Protein AF-C3Y7X0-F1 (afdb_monomer)

InterPro domains:
  IPR000734 Triacylglycerol lipase family [PTHR11610] (1-61)
  IPR013818 Lipase [PF00151] (1-67)
  IPR029058 Alpha/Beta hydrolase fold [G3DSA:3.40.50.1820] (1-80)
  IPR029058 Alpha/Beta hydrolase fold [SSF53474] (1-58)

Structure (mmCIF, N/CA/C/O backbone):
data_AF-C3Y7X0-F1
#
_entry.id   AF-C3Y7X0-F1
#
loop_
_atom_site.group_PDB
_atom_site.id
_atom_site.type_symbol
_atom_site.label_atom_id
_atom_site.label_alt_id
_atom_site.label_comp_id
_atom_site.label_asym_id
_atom_site.label_entity_id
_atom_site.label_seq_id
_atom_site.pdbx_PDB_ins_code
_atom_site.Cartn_x
_atom_site.Cartn_y
_atom_site.Cartn_z
_atom_site.occupancy
_atom_site.B_iso_or_equiv
_atom_site.auth_seq_id
_atom_site.auth_comp_id
_atom_site.auth_asym_id
_atom_site.auth_atom_id
_atom_site.pdbx_PDB_model_num
ATOM 1 N N . GLY A 1 1 ? -6.884 1.922 0.361 1.00 85.88 1 GLY A N 1
ATOM 2 C CA . GLY A 1 1 ? -5.620 2.683 0.321 1.00 85.88 1 GLY A CA 1
ATOM 3 C C . GLY A 1 1 ? -4.828 2.278 -0.905 1.00 85.88 1 GLY A C 1
ATOM 4 O O . GLY A 1 1 ? -4.815 1.105 -1.243 1.00 85.88 1 GLY A O 1
ATOM 5 N N . LEU A 1 2 ? -4.209 3.232 -1.600 1.00 88.50 2 LEU A N 1
ATOM 6 C CA . LEU A 1 2 ? -3.466 2.975 -2.838 1.00 88.50 2 LEU A CA 1
ATOM 7 C C . LEU A 1 2 ? -2.009 3.369 -2.623 1.00 88.50 2 LEU A C 1
ATOM 9 O O . LEU A 1 2 ? -1.734 4.559 -2.498 1.00 88.50 2 LEU A O 1
ATOM 13 N N . ASP A 1 3 ? -1.138 2.368 -2.539 1.00 88.38 3 ASP A N 1
ATOM 14 C CA . ASP A 1 3 ? 0.305 2.482 -2.318 1.00 88.38 3 ASP A CA 1
ATOM 15 C C . ASP A 1 3 ? 0.656 3.489 -1.205 1.00 88.38 3 ASP A C 1
ATOM 17 O O . ASP A 1 3 ? 1.215 4.558 -1.471 1.00 88.38 3 ASP A O 1
ATOM 21 N N . PRO A 1 4 ? 0.233 3.227 0.051 1.00 90.25 4 PRO A N 1
ATOM 22 C CA . PRO A 1 4 ? 0.392 4.197 1.128 1.00 90.25 4 PRO A CA 1
ATOM 23 C C . PRO A 1 4 ? 1.873 4.509 1.361 1.00 90.25 4 PRO A C 1
ATOM 25 O O . PRO A 1 4 ? 2.695 3.606 1.321 1.00 90.25 4 PRO A O 1
ATOM 28 N N . ALA A 1 5 ? 2.218 5.766 1.633 1.00 92.44 5 ALA A N 1
ATOM 29 C CA . ALA A 1 5 ? 3.615 6.183 1.739 1.00 92.44 5 ALA A CA 1
ATOM 30 C C . ALA A 1 5 ? 4.345 5.531 2.928 1.00 92.44 5 ALA A C 1
ATOM 32 O O . ALA A 1 5 ? 3.858 5.596 4.055 1.00 92.44 5 ALA A O 1
ATOM 33 N N . GLU A 1 6 ? 5.536 4.979 2.692 1.00 91.19 6 GLU A N 1
ATOM 34 C CA . GLU A 1 6 ? 6.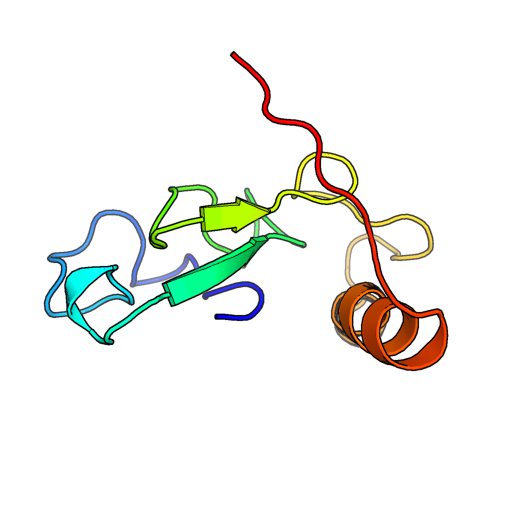438 4.456 3.727 1.00 91.19 6 GLU A CA 1
ATOM 35 C C . GLU A 1 6 ? 7.079 5.563 4.573 1.00 91.19 6 GLU A C 1
ATOM 37 O O . GLU A 1 6 ? 6.970 5.522 5.809 1.00 91.19 6 GLU A O 1
ATOM 42 N N . PRO A 1 7 ? 7.705 6.597 3.968 1.00 91.88 7 PRO A N 1
ATOM 43 C CA . PRO A 1 7 ? 8.458 7.573 4.735 1.00 91.88 7 PRO A CA 1
ATOM 44 C C . PRO A 1 7 ? 7.560 8.295 5.735 1.00 91.88 7 PRO A C 1
ATOM 46 O O . PRO A 1 7 ? 6.546 8.878 5.358 1.00 91.88 7 PRO A O 1
ATOM 49 N N . LEU A 1 8 ? 7.991 8.319 6.999 1.00 93.00 8 LEU A N 1
ATOM 50 C CA . LEU A 1 8 ? 7.302 8.949 8.136 1.00 93.00 8 LEU A CA 1
ATOM 51 C C . LEU A 1 8 ? 6.053 8.219 8.656 1.00 93.00 8 LEU A C 1
ATOM 53 O O . LEU A 1 8 ? 5.521 8.659 9.673 1.00 93.00 8 LEU A O 1
ATOM 57 N N . PHE A 1 9 ? 5.611 7.127 8.027 1.00 92.88 9 PHE A N 1
ATOM 58 C CA . PHE A 1 9 ? 4.420 6.378 8.451 1.00 92.88 9 PHE A CA 1
ATOM 59 C C . PHE A 1 9 ? 4.719 4.921 8.810 1.00 92.88 9 PHE A C 1
ATOM 61 O O . PHE A 1 9 ? 3.997 4.336 9.626 1.00 92.88 9 PHE A O 1
ATOM 68 N N . GLU A 1 10 ? 5.783 4.333 8.261 1.00 92.50 10 GLU A N 1
ATOM 69 C CA . GLU A 1 10 ? 6.147 2.954 8.576 1.00 92.50 10 GLU A CA 1
ATOM 70 C C . GLU A 1 10 ? 6.446 2.772 10.067 1.00 92.50 10 GLU A C 1
ATOM 72 O O . GLU A 1 10 ? 7.134 3.583 10.690 1.00 92.50 10 GLU A O 1
ATOM 77 N N . HIS A 1 11 ? 5.870 1.717 10.652 1.00 91.81 11 HIS A N 1
ATOM 78 C CA . HIS A 1 11 ? 5.991 1.372 12.072 1.00 91.81 11 HIS A CA 1
ATOM 79 C C . HIS A 1 11 ? 5.600 2.487 13.057 1.00 91.81 11 HIS A C 1
ATOM 81 O O . HIS A 1 11 ? 5.930 2.419 14.245 1.00 91.81 11 HIS A O 1
ATOM 87 N N . THR A 1 12 ? 4.871 3.502 12.590 1.00 95.00 12 THR A N 1
ATOM 88 C CA . THR A 1 12 ? 4.263 4.499 13.469 1.00 95.00 12 THR A CA 1
ATOM 89 C C . THR A 1 12 ? 3.003 3.950 14.134 1.00 95.00 12 THR A C 1
ATOM 91 O O . THR A 1 12 ? 2.461 2.905 13.751 1.00 95.00 12 THR A O 1
ATOM 94 N N . ASP A 1 13 ? 2.560 4.657 15.173 1.00 95.94 13 ASP A N 1
ATOM 95 C CA . ASP A 1 13 ? 1.310 4.365 15.865 1.00 95.94 13 ASP A CA 1
ATOM 96 C C . ASP A 1 13 ? 0.136 4.324 14.863 1.00 95.94 13 ASP A C 1
ATOM 98 O O . ASP A 1 13 ? 0.091 5.184 13.978 1.00 95.94 13 ASP A O 1
ATOM 102 N N . PRO A 1 14 ? -0.814 3.374 14.983 1.00 93.81 14 PRO A N 1
ATOM 103 C CA . PRO A 1 14 ? -2.022 3.322 14.154 1.00 93.81 14 PRO A CA 1
ATOM 104 C C . PRO A 1 14 ? -2.784 4.646 14.052 1.00 93.81 14 PRO A C 1
ATOM 106 O O . PRO A 1 14 ? -3.447 4.885 13.061 1.00 93.81 14 PRO A O 1
ATOM 109 N N . LEU A 1 15 ? -2.665 5.539 15.038 1.00 95.19 15 LEU A N 1
ATOM 110 C CA . LEU A 1 15 ? -3.257 6.876 14.977 1.00 95.19 15 LEU A CA 1
ATOM 111 C C . LEU A 1 15 ? -2.659 7.773 13.873 1.00 95.19 15 LEU A C 1
ATOM 113 O O . LEU A 1 15 ? -3.268 8.769 13.484 1.00 95.19 15 LEU A O 1
ATOM 117 N N . VAL A 1 16 ? -1.433 7.488 13.431 1.00 95.00 16 VAL A N 1
ATOM 118 C CA . VAL A 1 16 ? -0.642 8.333 12.520 1.00 95.00 16 VAL A CA 1
ATOM 119 C C . VAL A 1 16 ? -0.634 7.790 11.091 1.00 95.00 16 VAL A C 1
ATOM 121 O O . VAL A 1 16 ? -0.430 8.556 10.150 1.00 95.00 16 VAL A O 1
ATOM 124 N N . ARG A 1 17 ? -0.873 6.490 10.915 1.00 94.31 17 ARG A N 1
ATOM 125 C CA . ARG A 1 17 ? -0.895 5.800 9.619 1.00 94.31 17 ARG A CA 1
ATOM 126 C C . ARG A 1 17 ? -2.291 5.267 9.315 1.00 94.31 17 ARG A C 1
ATOM 128 O O . ARG A 1 17 ? -3.128 5.214 10.199 1.00 94.31 17 ARG A O 1
ATOM 135 N N . ILE A 1 18 ? -2.511 4.831 8.077 1.00 94.12 18 ILE A N 1
ATOM 136 C CA . ILE A 1 18 ? -3.710 4.049 7.760 1.00 94.12 18 ILE A CA 1
ATOM 137 C C . ILE A 1 18 ? -3.705 2.736 8.560 1.00 94.12 18 ILE A C 1
ATOM 139 O O . ILE A 1 18 ? -2.643 2.123 8.741 1.00 94.12 18 ILE A O 1
ATOM 143 N N . ASP A 1 19 ? -4.871 2.339 9.055 1.00 96.12 19 ASP A N 1
ATOM 144 C CA . ASP A 1 19 ? -5.079 1.145 9.873 1.00 96.12 19 ASP A CA 1
ATOM 145 C C . ASP A 1 19 ? -6.466 0.519 9.611 1.00 96.12 19 ASP A C 1
ATOM 147 O O . ASP A 1 19 ? -7.400 1.246 9.255 1.00 96.12 19 ASP A O 1
ATOM 151 N N . PRO A 1 20 ? -6.666 -0.801 9.819 1.00 96.44 20 PRO A N 1
ATOM 152 C CA . PRO A 1 20 ? -7.968 -1.436 9.591 1.00 96.44 20 PRO A CA 1
ATOM 153 C C . PRO A 1 20 ? -9.108 -0.823 10.416 1.00 96.44 20 PRO A C 1
ATOM 155 O O . PRO A 1 20 ? -10.265 -0.857 10.004 1.00 96.44 20 PRO A O 1
ATOM 158 N N . ALA A 1 21 ? -8.802 -0.220 11.570 1.00 96.38 21 ALA A N 1
ATOM 159 C CA . ALA A 1 21 ? -9.801 0.433 12.412 1.00 96.38 21 ALA A CA 1
ATOM 160 C C . ALA A 1 21 ? -10.355 1.757 11.840 1.00 96.38 21 ALA A C 1
ATOM 162 O O . ALA A 1 21 ? -11.355 2.263 12.358 1.00 96.38 21 ALA A O 1
ATOM 163 N N . ASP A 1 22 ? -9.744 2.319 10.791 1.00 95.94 22 ASP A N 1
ATOM 164 C CA . ASP A 1 22 ? -10.125 3.624 10.231 1.00 95.94 22 ASP A CA 1
ATOM 165 C C . ASP A 1 22 ? -11.448 3.595 9.447 1.00 95.94 22 ASP A C 1
ATOM 167 O O . ASP A 1 22 ? -12.063 4.641 9.210 1.00 95.94 22 ASP A O 1
ATOM 171 N N . ALA A 1 23 ? -11.914 2.411 9.036 1.00 96.19 23 ALA A N 1
ATOM 172 C CA . ALA A 1 23 ? -13.162 2.237 8.301 1.00 96.19 23 ALA A CA 1
ATOM 173 C C . ALA A 1 23 ? -13.849 0.903 8.632 1.00 96.19 23 ALA A C 1
ATOM 175 O O . ALA A 1 23 ? -13.354 0.086 9.396 1.00 96.19 23 ALA A O 1
ATOM 176 N N . ALA A 1 24 ? -15.030 0.674 8.047 1.00 97.44 24 ALA A N 1
ATOM 177 C CA . ALA A 1 24 ? -15.718 -0.614 8.167 1.00 97.44 24 ALA A CA 1
ATOM 178 C C . ALA A 1 24 ? -15.001 -1.752 7.415 1.00 97.44 24 ALA A C 1
ATOM 180 O O . ALA A 1 24 ? -15.252 -2.920 7.702 1.00 97.44 24 ALA A O 1
ATOM 181 N N . PHE A 1 25 ? -14.192 -1.394 6.416 1.00 94.88 25 PHE A N 1
ATOM 182 C CA . PHE A 1 25 ? -13.330 -2.288 5.657 1.00 94.88 25 PHE A CA 1
ATOM 183 C C . PHE A 1 25 ? -12.250 -1.452 4.962 1.00 94.88 25 PHE A C 1
ATOM 185 O O . PHE A 1 25 ? -12.580 -0.452 4.314 1.00 94.88 25 PHE A O 1
ATOM 192 N N . VAL A 1 26 ? -10.989 -1.852 5.089 1.00 95.00 26 VAL A N 1
ATOM 193 C CA . VAL A 1 26 ? -9.829 -1.191 4.486 1.00 95.00 26 VAL A CA 1
ATOM 194 C C . VAL A 1 26 ? -9.111 -2.179 3.572 1.00 95.00 26 VAL A C 1
ATOM 196 O O . VAL A 1 26 ? -8.469 -3.118 4.029 1.00 95.00 26 VAL A O 1
ATOM 199 N N . ASP A 1 27 ? -9.190 -1.956 2.265 1.00 93.19 27 ASP A N 1
ATOM 200 C CA . ASP A 1 27 ? -8.387 -2.652 1.265 1.00 93.19 27 ASP A CA 1
ATOM 201 C C . ASP A 1 27 ? -7.131 -1.841 0.936 1.00 93.19 27 ASP A C 1
ATOM 203 O O . ASP A 1 27 ? -7.192 -0.622 0.807 1.00 93.19 27 ASP A O 1
ATOM 207 N N . ILE A 1 28 ? -5.976 -2.480 0.793 1.00 92.06 28 ILE A N 1
ATOM 208 C CA . ILE A 1 28 ? -4.721 -1.816 0.428 1.00 92.06 28 ILE A CA 1
ATOM 209 C C . ILE A 1 28 ? -4.139 -2.484 -0.810 1.00 92.06 28 ILE A C 1
ATOM 211 O O . ILE A 1 28 ? -4.189 -3.701 -0.954 1.00 92.06 28 ILE A O 1
ATOM 215 N N . ILE A 1 29 ? -3.587 -1.686 -1.720 1.00 90.50 29 ILE A N 1
ATOM 216 C CA . ILE A 1 29 ? -2.816 -2.181 -2.862 1.00 90.50 29 ILE A CA 1
ATOM 217 C C . ILE A 1 29 ? -1.404 -1.614 -2.748 1.00 90.50 29 ILE A C 1
ATOM 219 O O . ILE A 1 29 ? -1.243 -0.397 -2.785 1.00 90.50 29 ILE A O 1
ATOM 223 N N . HIS A 1 30 ? -0.408 -2.485 -2.633 1.00 90.69 30 HIS A N 1
ATOM 224 C CA . HIS A 1 30 ? 1.013 -2.149 -2.581 1.00 90.69 30 HIS A CA 1
ATOM 225 C C . HIS A 1 30 ? 1.613 -2.324 -3.973 1.00 90.69 30 HIS A C 1
ATOM 227 O O . HIS A 1 30 ? 1.547 -3.416 -4.536 1.00 90.69 30 HIS A O 1
ATOM 233 N N . THR A 1 31 ? 2.171 -1.264 -4.554 1.00 87.00 31 THR A N 1
ATOM 234 C CA . THR A 1 31 ? 2.764 -1.326 -5.903 1.00 87.00 31 THR A CA 1
ATOM 235 C C . THR A 1 31 ? 4.235 -0.947 -5.943 1.00 87.00 31 THR A C 1
ATOM 237 O O . THR A 1 31 ? 4.903 -1.288 -6.926 1.00 87.00 31 THR A O 1
ATOM 240 N N . ASP A 1 32 ? 4.717 -0.269 -4.901 1.00 86.88 32 ASP A N 1
ATOM 241 C CA . ASP A 1 32 ? 6.063 0.293 -4.793 1.00 86.88 32 ASP A CA 1
ATOM 242 C C . ASP A 1 32 ? 6.693 0.084 -3.404 1.00 86.88 32 ASP A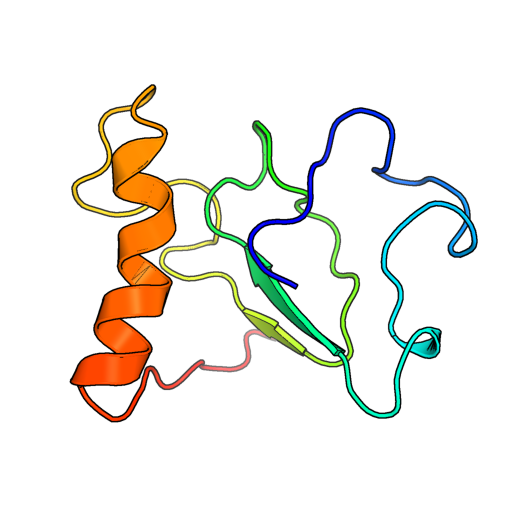 C 1
ATOM 244 O O . ASP A 1 32 ? 7.465 0.914 -2.907 1.00 86.88 32 ASP A O 1
ATOM 248 N N . GLY A 1 33 ? 6.342 -1.037 -2.782 1.00 80.88 33 GLY A N 1
ATOM 249 C CA . GLY A 1 33 ? 6.923 -1.532 -1.546 1.00 80.88 33 GLY A CA 1
ATOM 250 C C . GLY A 1 33 ? 8.453 -1.610 -1.581 1.00 80.88 33 GLY A C 1
ATOM 251 O O . GLY A 1 33 ? 9.057 -1.765 -2.652 1.00 80.88 33 GLY A O 1
ATOM 252 N N . SER A 1 34 ? 9.094 -1.467 -0.416 1.00 77.56 34 SER A N 1
ATOM 253 C CA . SER A 1 34 ? 10.555 -1.367 -0.253 1.00 77.56 34 SER A CA 1
ATOM 254 C C . SER A 1 34 ? 11.184 -0.138 -0.940 1.00 77.56 34 SER A C 1
ATOM 256 O O . SER A 1 34 ? 12.390 -0.129 -1.226 1.00 77.56 34 SER A O 1
ATOM 258 N N . SER A 1 35 ? 10.391 0.893 -1.261 1.00 83.56 35 SER A N 1
ATOM 259 C CA . SER A 1 35 ? 10.907 2.149 -1.817 1.00 83.56 35 SER A CA 1
ATOM 260 C C . SER A 1 35 ? 10.180 3.397 -1.306 1.00 83.56 35 SER A C 1
ATOM 262 O O . SER A 1 35 ? 10.691 4.059 -0.407 1.00 83.56 35 SER A O 1
ATOM 264 N N . LEU A 1 36 ? 9.033 3.773 -1.881 1.00 86.25 36 LEU A N 1
ATOM 265 C CA . LEU A 1 36 ? 8.209 4.886 -1.394 1.00 86.25 36 LEU A CA 1
ATOM 266 C C . LEU A 1 36 ? 6.886 4.416 -0.791 1.00 86.25 36 LEU A C 1
ATOM 268 O O . LEU A 1 36 ? 6.306 5.169 -0.007 1.00 86.25 36 LEU A O 1
ATOM 272 N N . GLY A 1 37 ? 6.406 3.227 -1.160 1.00 89.06 37 GLY A N 1
ATOM 273 C CA . GLY A 1 37 ? 5.206 2.607 -0.606 1.00 89.06 37 GLY A CA 1
ATOM 274 C C . GLY A 1 37 ? 5.529 1.725 0.601 1.00 89.06 37 GLY A C 1
ATOM 275 O O . GLY A 1 37 ? 6.581 1.096 0.641 1.00 89.06 37 GLY A O 1
ATOM 276 N N . LEU A 1 38 ? 4.626 1.678 1.583 1.00 91.44 38 LEU A N 1
ATOM 277 C CA . LEU A 1 38 ? 4.714 0.790 2.744 1.00 91.44 38 LEU A CA 1
ATOM 278 C C . LEU A 1 38 ? 4.776 -0.663 2.282 1.00 91.44 38 LEU A C 1
ATOM 280 O O . LEU A 1 38 ? 3.971 -1.05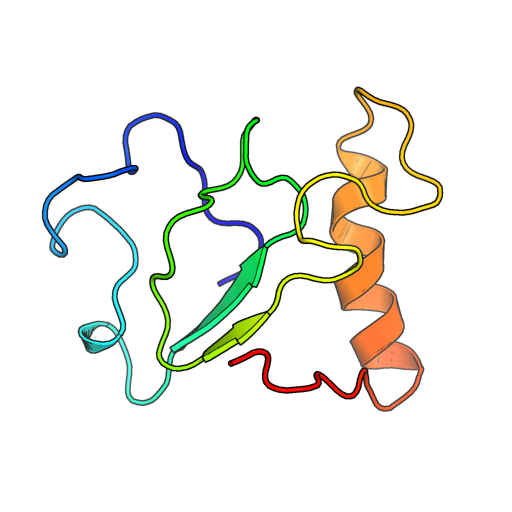8 1.444 1.00 91.44 38 LEU A O 1
ATOM 284 N N . ASP A 1 39 ? 5.634 -1.472 2.900 1.00 91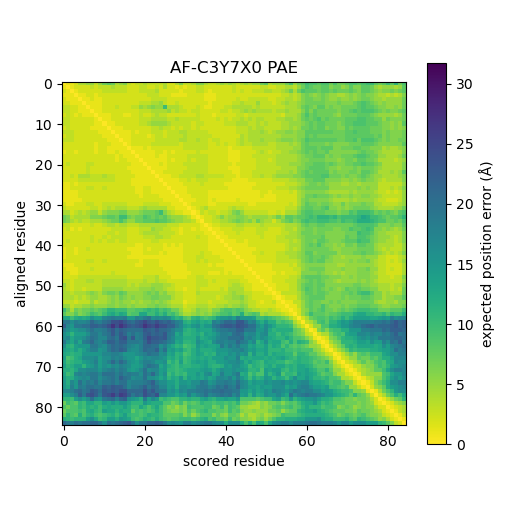.31 39 ASP A N 1
ATOM 285 C CA . ASP A 1 39 ? 5.569 -2.935 2.769 1.00 91.31 39 ASP A CA 1
ATOM 286 C C . ASP A 1 39 ? 4.712 -3.583 3.861 1.00 91.31 39 ASP A C 1
ATOM 288 O O . ASP A 1 39 ? 4.106 -4.637 3.642 1.00 91.31 39 ASP A O 1
ATOM 292 N N . GLN A 1 40 ? 4.641 -2.960 5.044 1.00 93.31 40 GLN A N 1
ATOM 293 C CA . GLN A 1 40 ? 3.835 -3.478 6.148 1.00 93.31 40 GLN A CA 1
ATOM 294 C C . GLN A 1 40 ? 2.344 -3.571 5.764 1.00 93.31 40 GLN A C 1
ATOM 296 O O . GLN A 1 40 ? 1.798 -2.604 5.224 1.00 93.31 40 GLN A O 1
ATOM 301 N N . PRO A 1 41 ? 1.668 -4.691 6.085 1.00 94.06 41 PRO A N 1
ATOM 302 C CA . PRO A 1 41 ? 0.229 -4.809 5.895 1.00 94.06 41 PRO A CA 1
ATOM 303 C C . PRO A 1 41 ? -0.496 -3.885 6.876 1.00 94.06 41 PRO A C 1
ATOM 305 O O . PRO A 1 41 ? -0.193 -3.867 8.076 1.00 94.06 41 PRO A O 1
ATOM 308 N N . VAL A 1 42 ? -1.429 -3.094 6.356 1.00 95.50 42 VAL A N 1
ATOM 309 C CA . VAL A 1 42 ? -2.145 -2.044 7.102 1.00 95.50 42 VAL A CA 1
ATOM 310 C C . VAL A 1 42 ? -3.644 -2.004 6.786 1.00 95.50 42 VAL A C 1
ATOM 312 O O . VAL A 1 42 ? -4.339 -1.103 7.256 1.00 95.50 42 VAL A O 1
ATOM 315 N N . GLY A 1 43 ? -4.153 -2.966 6.012 1.00 94.94 43 GLY A N 1
ATOM 316 C CA . GLY A 1 43 ? -5.573 -3.144 5.721 1.00 94.94 43 GLY A CA 1
ATOM 317 C C . GLY A 1 43 ? -6.187 -4.381 6.377 1.00 94.94 43 GLY A C 1
ATOM 318 O O . GLY A 1 43 ? -5.519 -5.199 7.005 1.00 94.94 43 GLY A O 1
ATOM 319 N N . ASP A 1 44 ? -7.502 -4.525 6.217 1.00 95.94 44 ASP A N 1
ATOM 320 C CA . ASP A 1 44 ? -8.184 -5.809 6.401 1.00 95.94 44 ASP A CA 1
ATOM 321 C C . ASP A 1 44 ? -7.751 -6.813 5.322 1.00 95.94 44 ASP A C 1
ATOM 323 O O . ASP A 1 44 ? -7.710 -8.025 5.556 1.00 95.94 44 ASP A O 1
ATOM 327 N N . VAL A 1 45 ? -7.453 -6.299 4.124 1.00 93.12 45 VAL A N 1
ATOM 328 C CA . VAL A 1 45 ? -6.896 -7.050 3.000 1.00 93.12 45 VAL A CA 1
ATOM 329 C C . VAL A 1 45 ? -5.832 -6.206 2.305 1.00 93.12 45 VAL A C 1
ATOM 331 O O . VAL A 1 45 ? -6.122 -5.110 1.831 1.00 93.12 45 VAL A O 1
ATOM 334 N N . ASP A 1 46 ? -4.632 -6.762 2.170 1.00 92.56 46 ASP A N 1
ATOM 335 C CA . ASP A 1 46 ? -3.500 -6.141 1.485 1.00 92.56 46 ASP A CA 1
ATOM 336 C C . ASP A 1 46 ? -3.148 -6.953 0.226 1.00 92.56 46 ASP A C 1
ATOM 338 O O . ASP A 1 46 ? -2.889 -8.160 0.280 1.00 92.56 46 ASP A O 1
ATOM 342 N N . PHE A 1 47 ? -3.161 -6.297 -0.932 1.00 91.00 47 PHE A N 1
ATOM 343 C CA . PHE A 1 47 ? -2.814 -6.878 -2.225 1.00 91.00 47 PHE A CA 1
ATOM 344 C C . PHE A 1 47 ? -1.421 -6.423 -2.656 1.00 91.00 47 PHE A C 1
ATOM 346 O O . PHE A 1 47 ? -1.128 -5.230 -2.657 1.00 91.00 47 PHE A O 1
ATOM 353 N N . TYR A 1 48 ? -0.607 -7.369 -3.127 1.00 89.69 48 TYR A N 1
ATOM 354 C CA . TYR A 1 48 ? 0.758 -7.126 -3.605 1.00 89.69 48 TYR A CA 1
ATOM 355 C C . TYR A 1 48 ? 0.919 -7.605 -5.062 1.00 89.69 48 TYR A C 1
ATOM 357 O O . TYR A 1 48 ? 1.519 -8.659 -5.303 1.00 89.69 48 TYR A O 1
ATOM 365 N N . PRO A 1 49 ? 0.357 -6.892 -6.059 1.00 86.50 49 PRO A N 1
ATOM 366 C CA . PRO A 1 49 ? 0.539 -7.225 -7.470 1.00 86.50 49 PRO A CA 1
ATOM 367 C C . PRO A 1 49 ? 2.022 -7.336 -7.828 1.00 86.50 49 PRO A C 1
ATOM 369 O O . PRO A 1 49 ? 2.818 -6.471 -7.459 1.00 86.50 49 PRO A O 1
ATOM 372 N N . GLU A 1 50 ? 2.400 -8.414 -8.519 1.00 87.56 50 GLU A N 1
ATOM 373 C CA . GLU A 1 50 ?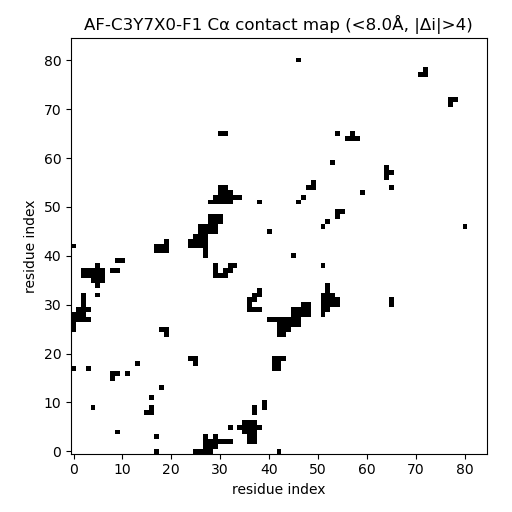 3.790 -8.672 -8.935 1.00 87.56 50 GLU A CA 1
ATOM 374 C C . GLU A 1 50 ? 4.790 -8.630 -7.758 1.00 87.56 50 GLU A C 1
ATOM 376 O O . GLU A 1 50 ? 5.950 -8.241 -7.896 1.00 87.56 50 GLU A O 1
ATOM 381 N N . GLY A 1 51 ? 4.324 -9.018 -6.565 1.00 86.38 51 GLY A N 1
ATOM 382 C CA . GLY A 1 51 ? 5.108 -9.008 -5.330 1.00 86.38 51 GLY A CA 1
ATOM 383 C C . GLY A 1 51 ? 5.175 -7.650 -4.629 1.00 86.38 51 GLY A C 1
ATOM 384 O O . GLY A 1 51 ? 5.872 -7.531 -3.631 1.00 86.38 51 GLY A O 1
ATOM 385 N N . GLY A 1 52 ? 4.465 -6.636 -5.129 1.00 85.94 52 GLY A N 1
ATOM 386 C CA . GLY A 1 52 ? 4.245 -5.358 -4.451 1.00 85.94 52 GLY A CA 1
ATOM 387 C C . GLY A 1 52 ? 5.362 -4.325 -4.564 1.00 85.94 52 GLY A C 1
ATOM 388 O O . GLY A 1 52 ? 5.164 -3.205 -4.118 1.00 85.94 52 GLY A O 1
ATOM 389 N N . ALA A 1 53 ? 6.493 -4.655 -5.196 1.00 84.56 53 ALA A N 1
ATOM 390 C CA . ALA A 1 53 ? 7.660 -3.767 -5.273 1.00 84.56 53 ALA A CA 1
ATOM 391 C C . ALA A 1 53 ? 7.930 -3.191 -6.674 1.00 84.56 53 ALA A C 1
ATOM 393 O O . ALA A 1 53 ? 8.316 -2.034 -6.817 1.00 84.56 53 ALA A O 1
ATOM 394 N N . ARG A 1 54 ? 7.797 -3.991 -7.743 1.00 82.62 54 ARG A N 1
ATOM 395 C CA . ARG A 1 54 ? 8.122 -3.551 -9.114 1.00 82.62 54 ARG A CA 1
ATOM 396 C C . ARG A 1 54 ? 7.074 -4.003 -10.112 1.00 82.62 54 ARG A C 1
ATOM 398 O O . ARG A 1 54 ? 7.042 -5.166 -10.498 1.00 82.62 54 ARG A O 1
ATOM 405 N N . GLN A 1 55 ? 6.289 -3.047 -10.595 1.00 83.19 55 GLN A N 1
ATOM 406 C CA . GLN A 1 55 ? 5.252 -3.323 -11.582 1.00 83.19 55 GLN A CA 1
ATOM 407 C C . GLN A 1 55 ? 5.833 -3.440 -13.008 1.00 83.19 55 GLN A C 1
ATOM 409 O O . GLN A 1 55 ? 6.673 -2.622 -13.408 1.00 83.19 55 GLN A O 1
ATOM 414 N N . PRO A 1 56 ? 5.394 -4.425 -13.809 1.00 79.25 56 PRO A N 1
ATOM 415 C CA . PRO A 1 56 ? 5.739 -4.547 -15.218 1.00 79.25 56 PRO A CA 1
ATOM 416 C C . PRO A 1 56 ? 5.430 -3.259 -15.988 1.00 79.25 56 PRO A C 1
ATOM 418 O O . PRO A 1 56 ? 4.395 -2.631 -15.798 1.00 79.25 56 PRO A O 1
ATOM 421 N N . GLY A 1 57 ? 6.341 -2.843 -16.868 1.00 76.56 57 GLY A N 1
ATOM 422 C CA . GLY A 1 57 ? 6.185 -1.606 -17.644 1.00 76.56 57 GLY A CA 1
ATOM 423 C C . GLY A 1 57 ? 6.556 -0.317 -16.896 1.00 76.56 57 GLY A C 1
ATOM 424 O O . GLY A 1 57 ? 6.732 0.715 -17.546 1.00 76.56 57 GLY A O 1
ATOM 425 N N . CYS A 1 58 ? 6.778 -0.360 -15.576 1.00 74.25 58 CYS A N 1
ATOM 426 C CA . CYS A 1 58 ? 7.402 0.737 -14.835 1.00 74.25 58 CYS A CA 1
ATOM 427 C C . CYS A 1 58 ? 8.928 0.708 -15.008 1.00 74.25 58 CYS A C 1
ATOM 429 O O . CYS A 1 58 ? 9.600 -0.231 -14.580 1.00 74.25 58 CYS A O 1
ATOM 431 N N . GLY A 1 59 ? 9.507 1.768 -15.580 1.00 66.00 59 GLY A N 1
ATOM 432 C CA . GLY A 1 59 ? 10.932 2.057 -15.376 1.00 66.00 59 GLY A CA 1
ATOM 433 C C . GLY A 1 59 ? 11.186 2.422 -13.908 1.00 66.00 59 GLY A C 1
ATOM 434 O O . GLY A 1 59 ? 10.290 2.965 -13.266 1.00 66.00 59 GLY A O 1
ATOM 435 N N . ALA A 1 60 ? 12.395 2.165 -13.393 1.00 60.59 60 ALA A N 1
ATOM 436 C CA . ALA A 1 60 ? 12.749 2.247 -11.963 1.00 60.59 60 ALA A CA 1
ATOM 437 C 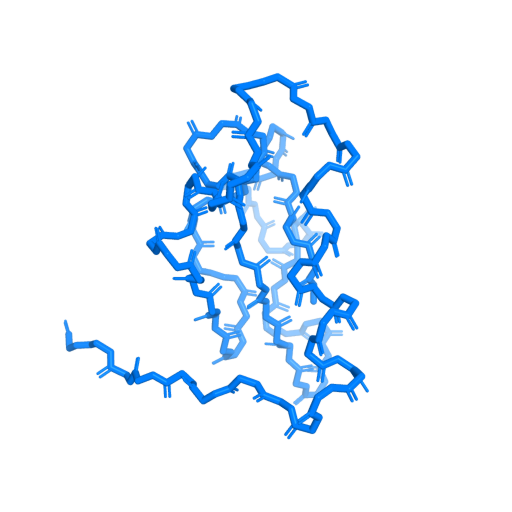C . ALA A 1 60 ? 12.400 3.569 -11.233 1.00 60.59 60 ALA A C 1
ATOM 439 O O . ALA A 1 60 ? 12.416 3.598 -10.012 1.00 60.59 60 ALA A O 1
ATOM 440 N N . GLU A 1 61 ? 12.071 4.643 -11.956 1.00 55.47 61 GLU A N 1
ATOM 441 C CA . GLU A 1 61 ? 11.862 6.001 -11.427 1.00 55.47 61 GLU A CA 1
ATOM 442 C C . GLU A 1 61 ? 10.535 6.647 -11.898 1.00 55.47 61 GLU A C 1
ATOM 444 O O . GLU A 1 61 ? 10.264 7.813 -11.616 1.00 55.47 61 GLU A O 1
ATOM 449 N N . SER A 1 62 ? 9.691 5.944 -12.665 1.00 56.53 62 SER A N 1
ATOM 450 C CA . SER A 1 62 ? 8.489 6.560 -13.251 1.00 56.53 62 SER A CA 1
ATOM 451 C C . SER A 1 62 ? 7.293 6.504 -12.297 1.00 56.53 62 SER A C 1
ATOM 453 O O . SER A 1 62 ? 6.700 5.452 -12.077 1.00 56.53 62 SER A O 1
ATOM 455 N N . ILE A 1 63 ? 6.894 7.666 -11.775 1.00 58.41 63 ILE A N 1
ATOM 456 C CA . ILE A 1 63 ? 5.720 7.837 -10.897 1.00 58.41 63 ILE A CA 1
ATOM 457 C C . ILE A 1 63 ? 4.403 7.622 -11.671 1.00 58.41 63 ILE A C 1
ATOM 459 O O . ILE A 1 63 ? 3.426 7.117 -11.128 1.00 58.41 63 ILE A O 1
ATOM 463 N N . ILE A 1 64 ? 4.380 7.948 -12.970 1.00 55.31 64 ILE A N 1
ATOM 464 C CA . ILE A 1 64 ? 3.176 7.861 -13.820 1.00 55.31 64 ILE A CA 1
ATOM 465 C C . ILE A 1 64 ? 2.731 6.409 -14.032 1.00 55.31 64 ILE A C 1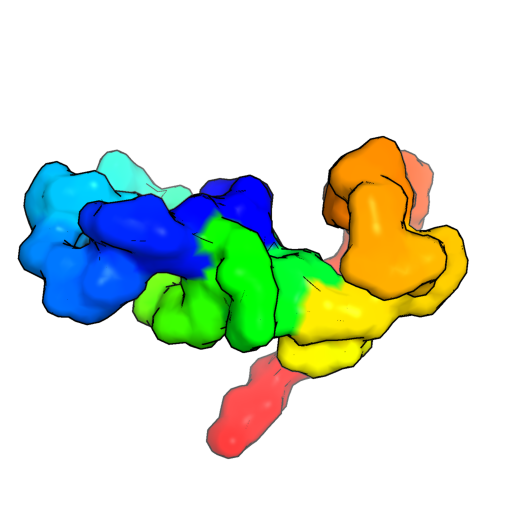
ATOM 467 O O . ILE A 1 64 ? 1.541 6.132 -14.157 1.00 55.31 64 ILE A O 1
ATOM 471 N N . SER A 1 65 ? 3.674 5.471 -14.052 1.00 52.50 65 SER A N 1
ATOM 472 C CA . SER A 1 65 ? 3.389 4.068 -14.348 1.00 52.50 65 SER A CA 1
ATOM 473 C C . SER A 1 65 ? 2.845 3.293 -13.136 1.00 52.50 65 SER A C 1
ATOM 475 O O . SER A 1 65 ? 2.256 2.233 -13.318 1.00 52.50 65 SER A O 1
ATOM 477 N N . LYS A 1 66 ? 2.937 3.849 -11.917 1.00 57.19 66 LYS A N 1
ATOM 478 C CA . LYS A 1 66 ? 2.484 3.205 -10.667 1.00 57.19 66 LYS A CA 1
ATOM 479 C C . LYS A 1 66 ? 0.953 3.204 -10.496 1.00 57.19 66 LYS A C 1
ATOM 481 O O . LYS A 1 66 ? 0.399 2.291 -9.902 1.00 57.19 66 LYS A O 1
ATOM 486 N N . ILE A 1 67 ? 0.245 4.158 -11.113 1.00 60.78 67 ILE A N 1
ATOM 487 C CA . ILE A 1 67 ? -1.234 4.244 -11.085 1.00 60.78 67 ILE A CA 1
ATOM 488 C C . ILE A 1 67 ? -1.903 3.231 -12.043 1.00 60.78 67 ILE A C 1
ATOM 490 O O . ILE A 1 67 ? -3.092 2.934 -11.910 1.00 60.78 67 ILE A O 1
ATOM 494 N N . GLY A 1 68 ? -1.157 2.681 -13.010 1.00 59.41 68 GLY A N 1
ATOM 495 C CA . GLY A 1 68 ? -1.702 1.863 -14.103 1.00 59.41 68 GLY A CA 1
ATOM 496 C C . GLY A 1 68 ? -2.454 0.611 -13.645 1.00 59.41 68 GLY A C 1
ATOM 497 O O . GLY A 1 68 ? -3.515 0.312 -14.188 1.00 59.41 68 GLY A O 1
ATOM 498 N N . VAL A 1 69 ? -1.972 -0.051 -12.587 1.00 62.41 69 VAL A N 1
ATOM 499 C CA . VAL A 1 69 ? -2.575 -1.283 -12.044 1.00 62.41 69 VAL A CA 1
ATOM 500 C C . VAL A 1 69 ? -4.029 -1.057 -11.616 1.00 62.41 69 VAL A C 1
ATOM 502 O O . VAL A 1 69 ? -4.892 -1.895 -11.845 1.00 62.41 69 VAL A O 1
ATOM 505 N N . ILE A 1 70 ? -4.347 0.108 -11.055 1.00 64.19 70 ILE A N 1
ATOM 506 C CA . ILE A 1 70 ? -5.697 0.402 -10.554 1.00 64.19 70 ILE A CA 1
ATOM 507 C C . ILE A 1 70 ? -6.639 0.746 -11.712 1.00 64.19 70 ILE A 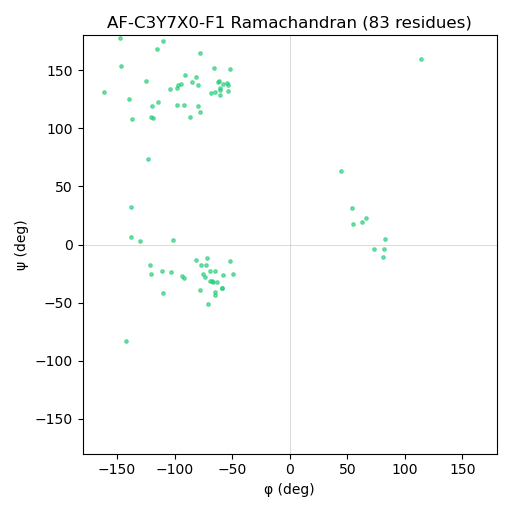C 1
ATOM 509 O O . ILE A 1 70 ? -7.798 0.331 -11.723 1.00 64.19 70 ILE A O 1
ATOM 513 N N . ALA A 1 71 ? -6.135 1.485 -12.706 1.00 60.09 71 ALA A N 1
ATOM 514 C CA . ALA A 1 71 ? -6.908 1.853 -13.886 1.00 60.09 71 ALA A CA 1
ATOM 515 C C . ALA A 1 71 ? -7.291 0.620 -14.715 1.00 60.09 71 ALA A C 1
ATOM 517 O O . ALA A 1 71 ? -8.429 0.526 -15.168 1.00 60.09 71 ALA A O 1
ATOM 518 N N . GLU A 1 72 ? -6.381 -0.344 -14.872 1.00 60.78 72 GLU A N 1
ATOM 519 C CA . GLU A 1 72 ? -6.691 -1.592 -15.571 1.00 60.78 72 GLU A CA 1
ATOM 520 C C . GLU A 1 72 ? -7.747 -2.410 -14.826 1.00 60.78 72 GLU A C 1
ATOM 522 O O . GLU A 1 72 ? -8.710 -2.848 -15.447 1.00 60.78 72 GLU A O 1
ATOM 527 N N . GLY A 1 73 ? -7.647 -2.527 -13.499 1.00 58.28 73 GLY A N 1
ATOM 528 C CA . GLY A 1 73 ? -8.595 -3.309 -12.696 1.00 58.28 73 GLY A CA 1
ATOM 529 C C . GLY A 1 73 ? -10.023 -2.769 -12.751 1.00 58.28 73 GLY A C 1
ATOM 530 O O . GLY A 1 73 ? -10.978 -3.543 -12.725 1.00 58.28 73 GLY A O 1
ATOM 531 N N . LEU A 1 74 ? -10.175 -1.448 -12.891 1.00 60.44 74 LEU A N 1
ATOM 532 C CA . LEU A 1 74 ? -11.476 -0.802 -13.068 1.00 60.44 74 LEU A CA 1
ATOM 533 C C . LEU A 1 74 ? -12.071 -1.022 -14.471 1.00 60.44 74 LEU A C 1
ATOM 535 O O . LEU A 1 74 ? -13.288 -0.977 -14.632 1.00 60.44 74 LEU A O 1
ATOM 539 N N . VAL A 1 75 ? -11.221 -1.208 -15.486 1.00 63.06 75 VAL A N 1
ATOM 540 C CA . VAL A 1 75 ? -11.618 -1.298 -16.902 1.00 63.06 75 VAL A CA 1
ATOM 541 C C . VAL A 1 75 ? -11.842 -2.749 -17.349 1.00 63.06 75 VAL A C 1
ATOM 543 O O . VAL A 1 75 ? -12.630 -2.977 -18.265 1.00 63.06 75 VAL A O 1
ATOM 546 N N . THR A 1 76 ? -11.191 -3.734 -16.719 1.00 65.06 76 THR A N 1
ATOM 547 C CA . THR A 1 76 ? -11.202 -5.148 -17.151 1.00 65.06 76 THR A CA 1
ATOM 548 C C . THR A 1 76 ? -12.130 -6.076 -16.357 1.00 65.06 76 THR A C 1
ATOM 550 O O . THR A 1 76 ? -12.154 -7.270 -16.636 1.00 65.06 76 THR A O 1
ATOM 553 N N . GLU A 1 77 ? -12.912 -5.557 -15.405 1.00 59.56 77 GLU A N 1
ATOM 554 C CA . GLU A 1 77 ? -13.699 -6.341 -14.428 1.00 59.56 77 GLU A CA 1
ATOM 555 C C . GLU A 1 77 ? -12.868 -7.167 -13.417 1.00 59.56 77 GLU A C 1
ATOM 557 O O . GLU A 1 77 ? -13.389 -8.072 -12.764 1.00 59.56 77 GLU A O 1
ATOM 562 N N . GLY A 1 78 ? -11.608 -6.778 -13.186 1.00 61.16 78 GLY A N 1
ATOM 563 C CA . GLY A 1 78 ? -10.908 -7.038 -11.923 1.00 61.16 78 GLY A CA 1
ATOM 564 C C . GLY A 1 78 ? -9.706 -7.985 -11.975 1.00 61.16 78 GLY A C 1
ATOM 565 O O . GLY A 1 78 ? -9.547 -8.816 -12.867 1.00 61.16 78 GLY A O 1
ATOM 566 N N . PHE A 1 79 ? -8.858 -7.858 -10.950 1.00 69.94 79 PHE A N 1
ATOM 567 C CA . PHE A 1 79 ? -7.766 -8.781 -10.644 1.00 69.94 79 PHE A CA 1
ATOM 568 C C . PHE A 1 79 ? -8.213 -9.757 -9.552 1.00 69.94 79 PHE A C 1
ATOM 570 O O . PHE A 1 79 ? -8.787 -9.344 -8.544 1.00 69.94 79 PHE A O 1
ATOM 577 N N . GLN A 1 80 ? -7.935 -11.051 -9.726 1.00 73.38 80 GLN A N 1
ATOM 578 C CA . GLN A 1 80 ? -8.081 -12.034 -8.652 1.00 73.38 80 GLN A CA 1
ATOM 579 C C . GLN A 1 80 ? -6.754 -12.164 -7.905 1.00 73.38 80 GLN A C 1
ATOM 581 O O . GLN A 1 80 ? -5.741 -12.528 -8.497 1.00 73.38 80 GLN A O 1
ATOM 586 N N . GLY A 1 81 ? -6.765 -11.865 -6.606 1.00 71.62 81 GLY A N 1
ATOM 58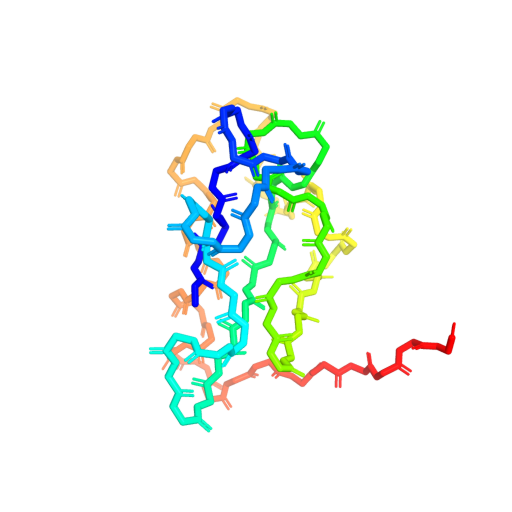7 C CA . GLY A 1 81 ? -5.644 -12.151 -5.714 1.00 71.62 81 GLY A CA 1
ATOM 588 C C . GLY A 1 81 ? -5.709 -13.585 -5.188 1.00 71.62 81 GLY A C 1
ATOM 589 O O . GLY A 1 81 ? -6.785 -14.070 -4.835 1.00 71.62 81 GLY A O 1
ATOM 590 N N . GLU A 1 82 ? -4.561 -14.256 -5.105 1.00 81.62 82 GLU A N 1
ATOM 591 C CA . GLU A 1 82 ? -4.415 -15.528 -4.392 1.00 81.62 82 GLU A CA 1
ATOM 592 C C . GLU A 1 82 ? -3.860 -15.266 -2.987 1.00 81.62 82 GLU A C 1
ATOM 594 O O . GLU A 1 82 ? -2.945 -14.461 -2.806 1.00 81.62 82 GLU A O 1
ATOM 599 N N . ARG A 1 83 ? -4.414 -15.940 -1.974 1.00 83.56 83 ARG A N 1
ATOM 600 C CA . ARG A 1 83 ? -3.911 -15.835 -0.602 1.00 83.56 83 ARG A CA 1
ATOM 601 C C . ARG A 1 83 ? -2.646 -16.676 -0.464 1.00 83.56 83 ARG A C 1
ATOM 603 O O . ARG A 1 83 ? -2.716 -17.901 -0.531 1.00 83.56 83 ARG A O 1
ATOM 610 N N . LEU A 1 84 ? -1.516 -16.019 -0.231 1.00 73.75 84 LEU A N 1
ATOM 611 C CA . LEU A 1 84 ? -0.262 -16.681 0.124 1.00 73.75 84 LEU A CA 1
ATOM 612 C C . LEU A 1 84 ? -0.264 -17.021 1.629 1.00 73.75 84 LEU A C 1
ATOM 614 O O . LEU A 1 84 ? -0.873 -16.301 2.425 1.00 73.75 84 LEU A O 1
ATOM 618 N N . TYR A 1 85 ? 0.325 -18.167 1.984 1.00 55.78 85 TYR A N 1
ATOM 619 C CA . TYR A 1 85 ? 0.317 -18.750 3.336 1.00 55.78 85 TYR A CA 1
ATOM 620 C C . TYR A 1 85 ? 1.367 -18.141 4.262 1.00 55.78 85 TYR A C 1
ATOM 622 O O . TYR A 1 85 ? 2.493 -17.889 3.778 1.00 55.78 85 TYR A O 1
#

pLDDT: mean 81.7, std 14.06, range [52.5, 97.44]

Nearest PDB structures (foldseek):
  1hpl-assembly2_B  TM=9.700E-01  e=4.856E-04  Equus caballus
  2ppl-assembly1_A  TM=9.729E-01  e=1.420E-03  Homo sapiens
  1bu8-assembly1_A  TM=7.888E-01  e=3.971E-04  Rattus norvegicus
  8erl-assembly1_B  TM=8.256E-01  e=6.351E-04  Bos taurus
  4qnn-assembly1_D  TM=9.597E-01  e=4.967E-02  Vespa basalis

Sequence (85 aa):
GLDPAEPLFEHTDPLVRIDPADAAFVDIIHTDGSSLGLDQPVGDVDFYPEGGARQPGCGAESIISKIGVIAEGLVTEGFQGERLY

Secondary structure (DSSP, 8-state):
-BS-B-TTTTT--TTTS--GGGSS--EEE-SSBTTTB--S--SSEEE-GGGTT--TT--TT-SGGGGHHHHHHHHTT-PPPP---

Mean predicted aligned error: 6.81 Å

Organism: Branchiostoma floridae (NCBI:txid7739)

Solvent-accessible surface area (backbone atoms only — not comparable to full-atom values): 5247 Å² total; per-residue (Å²): 86,75,39,51,59,21,81,96,30,64,94,49,58,63,93,76,31,80,35,41,86,80,46,101,73,30,52,28,40,24,47,32,22,90,71,55,14,35,69,73,85,44,35,75,43,68,44,48,61,78,76,9,43,60,49,89,92,42,57,103,80,48,72,78,51,67,56,46,68,60,58,48,34,72,72,70,84,55,78,88,84,81,90,80,134

Foldseek 3Di:
DEQFFDPPAPPDDCVRGAAQVPDPFDEYEAAADPHGGDPDDHTPYYHQVVNRRHDPPDDPPDPPVSCVQVVCQVVPVHDDDDDDD

Radius of gyration: 12.95 Å; Cα contacts (8 Å, |Δi|>4): 125; chains: 1; bounding box: 28×28×34 Å